Protein AF-A0A0F9PTF3-F1 (afdb_monomer_lite)

Secondary structure (DSSP, 8-state):
-----------EEEEEEES-GGGHHHHHHTT-EE-TTS-EEEEE-SS---HHHHHHHHTSTTEEEEEEE-----

Foldseek 3Di:
DPPDPPPPPQKKKKKKDFPQVVCVVLLVVAQWDADPVSIIIDIRPVPDTPVVSVVVQCPDPGIDIDIDRPPPPD

Organism: NCBI:txid412755

Radius of gyration: 14.08 Å; chains: 1; bounding box: 32×28×44 Å

Structure (mmCIF, N/CA/C/O backbone):
data_AF-A0A0F9PTF3-F1
#
_entry.id   AF-A0A0F9PTF3-F1
#
loop_
_atom_site.group_PDB
_atom_site.id
_atom_site.type_symbol
_atom_site.label_atom_id
_atom_site.label_alt_id
_atom_site.label_comp_id
_atom_site.label_asym_id
_atom_site.label_entity_id
_atom_site.label_seq_id
_atom_site.pdbx_PDB_ins_code
_atom_site.Cartn_x
_atom_site.Cartn_y
_atom_site.Cartn_z
_atom_site.occupancy
_atom_site.B_iso_or_equiv
_atom_site.auth_seq_id
_atom_site.auth_comp_id
_atom_site.auth_asym_id
_atom_site.auth_atom_id
_atom_site.pdbx_PDB_model_num
ATOM 1 N N . MET A 1 1 ? 20.276 -9.625 -34.764 1.00 41.12 1 MET A N 1
ATOM 2 C CA . MET A 1 1 ? 20.636 -9.274 -33.381 1.00 41.12 1 MET A CA 1
ATOM 3 C C . MET A 1 1 ? 19.499 -8.416 -32.886 1.00 41.12 1 MET A C 1
ATOM 5 O O . MET A 1 1 ? 19.440 -7.245 -33.227 1.00 41.12 1 MET A O 1
ATOM 9 N N . ASP A 1 2 ? 18.533 -9.040 -32.218 1.00 48.12 2 ASP A N 1
ATOM 10 C CA . ASP A 1 2 ? 17.462 -8.341 -31.510 1.00 48.12 2 ASP A CA 1
ATOM 11 C C . ASP A 1 2 ? 18.047 -7.829 -30.191 1.00 48.12 2 ASP A C 1
ATOM 13 O O . ASP A 1 2 ? 17.855 -8.407 -29.124 1.00 48.12 2 ASP A O 1
ATOM 17 N N . GLU A 1 3 ? 18.888 -6.802 -30.293 1.00 46.25 3 GLU A N 1
ATOM 18 C CA . GLU A 1 3 ? 19.420 -6.102 -29.133 1.00 46.25 3 GLU A CA 1
ATOM 19 C C . GLU A 1 3 ? 18.373 -5.109 -28.632 1.00 46.25 3 GLU A C 1
ATOM 21 O O . GLU A 1 3 ? 18.064 -4.111 -29.280 1.00 46.25 3 GLU A O 1
ATOM 26 N N . GLY A 1 4 ? 17.859 -5.387 -27.436 1.00 46.88 4 GLY A N 1
ATOM 27 C CA . GLY A 1 4 ? 17.655 -4.318 -26.470 1.00 46.88 4 GLY A CA 1
ATOM 28 C C . GLY A 1 4 ? 16.340 -3.558 -26.549 1.00 46.88 4 GLY A C 1
ATOM 29 O O . GLY A 1 4 ? 16.331 -2.360 -26.287 1.00 46.88 4 GLY A O 1
ATOM 30 N N . LEU A 1 5 ? 15.207 -4.239 -26.749 1.00 47.31 5 LEU A N 1
ATOM 31 C CA . LEU A 1 5 ? 13.981 -3.788 -26.077 1.00 47.31 5 LEU A CA 1
ATOM 32 C C . LEU A 1 5 ? 14.089 -4.152 -24.582 1.00 47.31 5 LEU A C 1
ATOM 34 O O . LEU A 1 5 ? 13.291 -4.916 -24.040 1.00 47.31 5 LEU A O 1
ATOM 38 N N . GLU A 1 6 ? 15.099 -3.606 -23.895 1.00 54.09 6 GLU A N 1
ATOM 39 C CA . GLU A 1 6 ? 14.935 -3.287 -22.482 1.00 54.09 6 GLU A CA 1
ATOM 40 C C . GLU A 1 6 ? 13.793 -2.280 -22.478 1.00 54.09 6 GLU A C 1
ATOM 42 O O . GLU A 1 6 ? 13.969 -1.094 -22.752 1.00 54.09 6 GLU A O 1
ATOM 47 N N . LEU A 1 7 ? 12.576 -2.808 -22.327 1.00 53.03 7 LEU A N 1
ATOM 48 C CA . LEU A 1 7 ? 11.398 -2.034 -22.006 1.00 53.03 7 LEU A CA 1
ATOM 49 C C . LEU A 1 7 ? 11.841 -1.116 -20.878 1.00 53.03 7 LEU A C 1
ATOM 51 O O . LEU A 1 7 ? 12.025 -1.581 -19.754 1.00 53.03 7 LEU A O 1
ATOM 55 N N . LEU A 1 8 ? 12.043 0.160 -21.206 1.00 54.19 8 LEU A N 1
ATOM 56 C CA . LEU A 1 8 ? 12.062 1.274 -20.277 1.00 54.19 8 LEU A CA 1
ATOM 57 C C . LEU A 1 8 ? 10.706 1.232 -19.573 1.00 54.19 8 LEU A C 1
ATOM 59 O O . LEU A 1 8 ? 9.789 1.979 -19.908 1.00 54.19 8 LEU A O 1
ATOM 63 N N . ARG A 1 9 ? 10.520 0.272 -18.663 1.00 60.66 9 ARG A N 1
ATOM 64 C CA . ARG A 1 9 ? 9.418 0.272 -17.728 1.00 60.66 9 ARG A CA 1
ATOM 65 C C . ARG A 1 9 ? 9.725 1.484 -16.889 1.00 60.66 9 ARG A C 1
ATOM 67 O O . ARG A 1 9 ? 10.638 1.455 -16.068 1.00 60.66 9 ARG A O 1
ATOM 74 N N . THR A 1 10 ? 9.041 2.582 -17.197 1.00 62.75 10 THR A N 1
ATOM 75 C CA . THR A 1 10 ? 9.003 3.729 -16.306 1.00 62.75 10 THR A CA 1
ATOM 76 C C . THR A 1 10 ? 8.744 3.152 -14.922 1.00 62.75 10 THR A C 1
ATOM 78 O O . THR A 1 10 ? 7.788 2.379 -14.800 1.00 62.75 10 THR A O 1
ATOM 81 N N . PRO A 1 11 ? 9.611 3.412 -13.931 1.00 67.44 11 PRO A N 1
ATOM 82 C CA . PRO A 1 11 ? 9.373 2.907 -12.593 1.00 67.44 11 PRO A CA 1
ATOM 83 C C . PRO A 1 11 ? 7.947 3.296 -12.200 1.00 67.44 11 PRO A C 1
ATOM 85 O O . PRO A 1 11 ? 7.499 4.413 -12.463 1.00 67.44 11 PRO A O 1
ATOM 88 N N . VAL A 1 12 ? 7.180 2.330 -11.704 1.00 76.56 12 VAL A N 1
ATOM 89 C CA . VAL A 1 12 ? 5.788 2.537 -11.299 1.00 76.56 12 VAL A CA 1
ATOM 90 C C . VAL A 1 12 ? 5.752 2.458 -9.789 1.00 76.56 12 VAL A C 1
ATOM 92 O O . VAL A 1 12 ? 6.237 1.499 -9.191 1.00 76.56 12 VAL A O 1
ATOM 95 N N . ARG A 1 13 ? 5.147 3.454 -9.158 1.00 84.88 13 ARG A N 1
ATOM 96 C CA . ARG A 1 13 ? 4.882 3.454 -7.729 1.00 84.88 13 ARG A CA 1
ATOM 97 C C . ARG A 1 13 ? 3.432 3.062 -7.499 1.00 84.88 13 ARG A C 1
ATOM 99 O O . ARG A 1 13 ? 2.516 3.686 -8.024 1.00 84.88 13 ARG A O 1
ATOM 106 N N . HIS A 1 14 ? 3.203 2.044 -6.683 1.00 86.69 14 HIS A N 1
ATOM 107 C CA . HIS A 1 14 ? 1.859 1.719 -6.221 1.00 86.69 14 HIS A CA 1
ATOM 108 C C . HIS A 1 14 ? 1.610 2.417 -4.892 1.00 86.69 14 HIS A C 1
ATOM 110 O O . HIS A 1 14 ? 2.357 2.201 -3.944 1.00 86.69 14 HIS A O 1
ATOM 116 N N . VAL A 1 15 ? 0.561 3.231 -4.804 1.00 87.81 15 VAL A N 1
ATOM 117 C CA . VAL A 1 15 ? 0.188 3.977 -3.598 1.00 87.81 15 VAL A CA 1
ATOM 118 C C . VAL A 1 15 ? -1.126 3.440 -3.049 1.00 87.81 15 VAL A C 1
ATOM 120 O O . VAL A 1 15 ? -2.128 3.358 -3.759 1.00 87.81 15 VAL A O 1
ATOM 123 N N . ALA A 1 16 ? -1.138 3.079 -1.768 1.00 88.38 16 ALA A N 1
ATOM 124 C CA . ALA A 1 16 ? -2.345 2.710 -1.048 1.00 88.38 16 ALA A CA 1
ATOM 125 C C . ALA A 1 16 ? -2.954 3.940 -0.373 1.00 88.38 16 ALA A C 1
ATOM 127 O O . ALA A 1 16 ? -2.291 4.693 0.341 1.00 88.38 16 ALA A O 1
ATOM 128 N N . THR A 1 17 ? -4.253 4.110 -0.583 1.00 86.31 17 THR A N 1
ATOM 129 C CA . THR A 1 17 ? -5.070 5.219 -0.088 1.00 86.31 17 THR A CA 1
ATOM 130 C C . THR A 1 17 ? -6.312 4.685 0.631 1.00 86.31 17 THR A C 1
ATOM 132 O O . THR A 1 17 ? -6.675 3.515 0.485 1.00 86.31 17 THR A O 1
ATOM 135 N N . GLY A 1 18 ? -6.978 5.536 1.418 1.00 85.31 18 GLY A N 1
ATOM 136 C CA . GLY A 1 18 ? -8.180 5.172 2.177 1.00 85.31 18 GLY A CA 1
ATOM 137 C C . GLY A 1 18 ? -7.885 4.797 3.632 1.00 85.31 18 GLY A C 1
ATOM 138 O O . GLY A 1 18 ? -7.150 5.503 4.320 1.00 85.31 18 GLY A O 1
ATOM 139 N N . ASN A 1 19 ? -8.489 3.712 4.123 1.00 85.00 19 ASN A N 1
ATOM 140 C CA . ASN A 1 19 ? -8.380 3.269 5.516 1.00 85.00 19 ASN A CA 1
ATOM 141 C C . ASN A 1 19 ? -7.122 2.422 5.755 1.00 85.00 19 ASN A C 1
ATOM 143 O O . ASN A 1 19 ? -7.188 1.250 6.107 1.00 85.00 19 ASN A O 1
ATOM 147 N N . THR A 1 20 ? -5.959 3.009 5.519 1.00 84.69 20 THR A N 1
ATOM 148 C CA . THR A 1 20 ? -4.672 2.311 5.529 1.00 84.69 20 THR A CA 1
ATOM 149 C C . THR A 1 20 ? -4.129 2.095 6.954 1.00 84.69 20 THR A C 1
ATOM 151 O O . THR A 1 20 ? -3.445 1.110 7.217 1.00 84.69 20 THR A O 1
ATOM 154 N N . TYR A 1 21 ? -4.451 2.991 7.898 1.00 84.94 21 TYR A N 1
ATOM 155 C CA . TYR A 1 21 ? -3.870 3.028 9.253 1.00 84.94 21 TYR A CA 1
ATOM 156 C C . TYR A 1 21 ? -4.044 1.740 10.083 1.00 84.94 21 TYR A C 1
ATOM 158 O O . TYR A 1 21 ? -3.069 1.307 10.703 1.00 84.94 21 TYR A O 1
ATOM 166 N N . PRO A 1 22 ? -5.221 1.082 10.094 1.00 88.75 22 PRO A N 1
ATOM 167 C CA . PRO A 1 22 ? -5.408 -0.170 10.831 1.00 88.75 22 PRO A CA 1
ATOM 168 C C . PRO A 1 22 ? -4.546 -1.322 10.309 1.00 88.75 22 PRO A C 1
ATOM 170 O O . PRO A 1 22 ? -4.319 -2.288 11.027 1.00 88.75 22 PRO A O 1
ATOM 173 N N . TYR A 1 23 ? -4.062 -1.220 9.070 1.00 87.75 23 TYR A N 1
ATOM 174 C CA . TYR A 1 23 ? -3.308 -2.269 8.395 1.00 87.75 23 TYR A CA 1
ATOM 175 C C . TYR A 1 23 ? -1.814 -1.956 8.299 1.00 87.75 23 TYR A C 1
ATOM 177 O O . TYR A 1 23 ? -1.110 -2.625 7.547 1.00 87.75 23 TYR A O 1
ATOM 185 N N . ARG A 1 24 ? -1.311 -0.967 9.058 1.00 84.94 24 ARG A N 1
ATOM 186 C CA . ARG A 1 24 ? 0.106 -0.554 9.044 1.00 84.94 24 ARG A CA 1
ATOM 187 C C . ARG A 1 24 ? 1.071 -1.741 9.136 1.00 84.94 24 ARG A C 1
ATOM 189 O O . ARG A 1 24 ? 2.069 -1.763 8.434 1.00 84.94 24 ARG A O 1
ATOM 196 N N . GLU A 1 25 ? 0.739 -2.738 9.959 1.00 86.19 25 GLU A N 1
ATOM 197 C CA . GLU A 1 25 ? 1.579 -3.919 10.184 1.00 86.19 25 GLU A CA 1
ATOM 198 C C . GLU A 1 25 ? 1.627 -4.826 8.954 1.00 86.19 25 GLU A C 1
ATOM 200 O O . GLU A 1 25 ? 2.670 -5.405 8.658 1.00 86.19 25 GLU A O 1
ATOM 205 N N . ALA A 1 26 ? 0.525 -4.909 8.201 1.00 84.75 26 ALA A N 1
ATOM 206 C CA . ALA A 1 26 ? 0.499 -5.614 6.928 1.00 84.75 26 ALA A CA 1
ATOM 207 C C . ALA A 1 26 ? 1.397 -4.897 5.916 1.00 84.75 26 ALA A C 1
ATOM 209 O O . ALA A 1 26 ? 2.239 -5.546 5.311 1.00 84.75 26 ALA A O 1
ATOM 210 N N . PHE A 1 27 ? 1.293 -3.569 5.795 1.00 84.75 27 PHE A N 1
ATOM 211 C CA . PHE A 1 27 ? 2.173 -2.788 4.919 1.00 84.75 27 PHE A CA 1
ATOM 212 C C . PHE A 1 27 ? 3.651 -2.993 5.267 1.00 84.75 27 PHE A C 1
ATOM 214 O O . PHE A 1 27 ? 4.422 -3.362 4.394 1.00 84.75 27 PHE A O 1
ATOM 221 N N . THR A 1 28 ? 4.035 -2.868 6.540 1.00 79.81 28 THR A N 1
ATOM 222 C CA . THR A 1 28 ? 5.431 -3.072 6.966 1.00 79.81 28 THR A CA 1
ATOM 223 C C . THR A 1 28 ? 5.921 -4.518 6.855 1.00 79.81 28 THR A C 1
ATOM 225 O O . THR A 1 28 ? 7.126 -4.743 6.883 1.00 79.81 28 THR A O 1
ATOM 228 N N . SER A 1 29 ? 5.014 -5.502 6.793 1.00 80.81 29 SER A N 1
ATOM 229 C CA . SER A 1 29 ? 5.379 -6.915 6.592 1.00 80.81 29 SER A CA 1
ATOM 230 C C . SER A 1 29 ? 5.762 -7.213 5.143 1.00 80.81 29 SER A C 1
ATOM 232 O O . SER A 1 29 ? 6.492 -8.165 4.880 1.00 80.81 29 SER A O 1
ATOM 234 N N . TRP A 1 30 ? 5.266 -6.403 4.210 1.00 79.06 30 TRP A N 1
ATOM 235 C CA . TRP A 1 30 ? 5.657 -6.430 2.808 1.00 79.06 30 TRP A CA 1
ATOM 236 C C . TRP A 1 30 ? 6.720 -5.358 2.549 1.00 79.06 30 TRP A C 1
ATOM 238 O O . TRP A 1 30 ? 6.999 -4.518 3.402 1.00 79.06 30 TRP A O 1
ATOM 248 N N . ALA A 1 31 ? 7.289 -5.325 1.346 1.00 78.75 31 ALA A N 1
ATOM 249 C CA . ALA A 1 31 ? 8.230 -4.278 0.932 1.00 78.75 31 ALA A CA 1
ATOM 250 C C . ALA A 1 31 ? 7.569 -2.890 0.729 1.00 78.75 31 ALA A C 1
ATOM 252 O O . ALA A 1 31 ? 8.042 -2.085 -0.069 1.00 78.75 31 ALA A O 1
ATOM 253 N N . TRP A 1 32 ? 6.452 -2.609 1.411 1.00 85.00 32 TRP A N 1
ATOM 254 C CA . TRP A 1 32 ? 5.779 -1.320 1.342 1.00 85.00 32 TRP A CA 1
ATOM 255 C C . TRP A 1 32 ? 6.391 -0.345 2.343 1.00 85.00 32 TRP A C 1
ATOM 257 O O . TRP A 1 32 ? 6.560 -0.629 3.528 1.00 85.00 32 TRP A O 1
ATOM 267 N N . HIS A 1 33 ? 6.642 0.862 1.867 1.00 85.31 33 HIS A N 1
ATOM 268 C CA . HIS A 1 33 ? 6.910 2.020 2.694 1.00 85.31 33 HIS A CA 1
ATOM 269 C C . HIS A 1 33 ? 5.618 2.505 3.345 1.00 85.31 33 HIS A C 1
ATOM 271 O O . HIS A 1 33 ? 4.537 2.431 2.756 1.00 85.31 33 HIS A O 1
ATOM 277 N N . TRP A 1 34 ? 5.740 3.030 4.560 1.00 84.19 34 TRP A N 1
ATOM 278 C CA . TRP A 1 34 ? 4.642 3.596 5.330 1.00 84.19 34 TRP A CA 1
ATOM 279 C C . TRP A 1 34 ? 5.085 4.913 5.963 1.00 84.19 34 TRP A C 1
ATOM 281 O O . TRP A 1 34 ? 6.114 4.950 6.636 1.00 84.19 34 TRP A O 1
ATOM 291 N N . ASP A 1 35 ? 4.290 5.968 5.801 1.00 81.50 35 ASP A N 1
ATOM 292 C CA . ASP A 1 35 ? 4.528 7.266 6.430 1.00 81.50 35 ASP A CA 1
ATOM 293 C C . ASP A 1 35 ? 3.450 7.640 7.467 1.00 81.50 35 ASP A C 1
ATOM 295 O O . ASP A 1 35 ? 2.289 7.217 7.419 1.00 81.50 35 ASP A O 1
ATOM 299 N N . THR A 1 36 ? 3.845 8.483 8.423 1.00 74.38 36 THR A N 1
ATOM 300 C CA . THR A 1 36 ? 2.990 9.026 9.489 1.00 74.38 36 THR A CA 1
ATOM 301 C C . THR A 1 36 ? 1.795 9.840 8.976 1.00 74.38 36 THR A C 1
ATOM 303 O O . THR A 1 36 ? 0.764 9.888 9.652 1.00 74.38 36 THR A O 1
ATOM 306 N N . ALA A 1 37 ? 1.861 10.3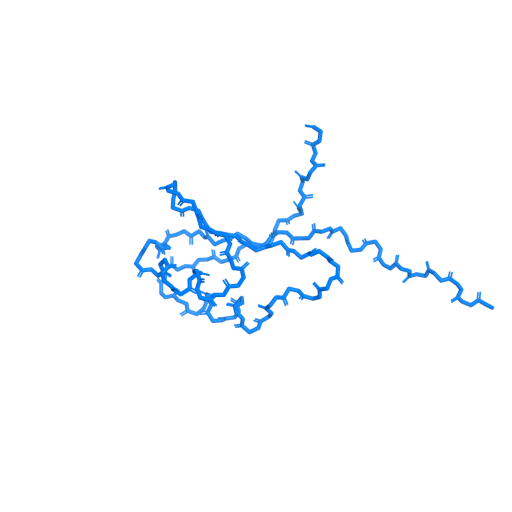73 7.751 1.00 74.88 37 ALA A N 1
ATOM 307 C CA . ALA A 1 37 ? 0.746 10.989 7.033 1.00 74.88 37 ALA A CA 1
ATOM 308 C C . ALA A 1 37 ? -0.291 9.978 6.497 1.00 74.88 37 ALA A C 1
ATOM 310 O O . ALA A 1 37 ? -1.192 10.355 5.749 1.00 74.88 37 ALA A O 1
ATOM 311 N N . ARG A 1 38 ? -0.218 8.702 6.916 1.00 71.31 38 ARG A N 1
ATOM 312 C CA . ARG A 1 38 ? -1.136 7.603 6.544 1.00 71.31 38 ARG A CA 1
ATOM 313 C C . ARG A 1 38 ? -1.034 7.192 5.075 1.00 71.31 38 ARG A C 1
ATOM 315 O O . ARG A 1 38 ? -1.988 6.658 4.507 1.00 71.31 38 ARG A O 1
ATOM 322 N N . GLN A 1 39 ? 0.120 7.434 4.468 1.00 79.38 39 GLN A N 1
ATOM 323 C CA . GLN A 1 39 ? 0.409 7.037 3.097 1.00 79.38 39 GLN A CA 1
ATOM 324 C C . GLN A 1 39 ? 1.260 5.773 3.107 1.00 79.38 39 GLN A C 1
ATOM 326 O 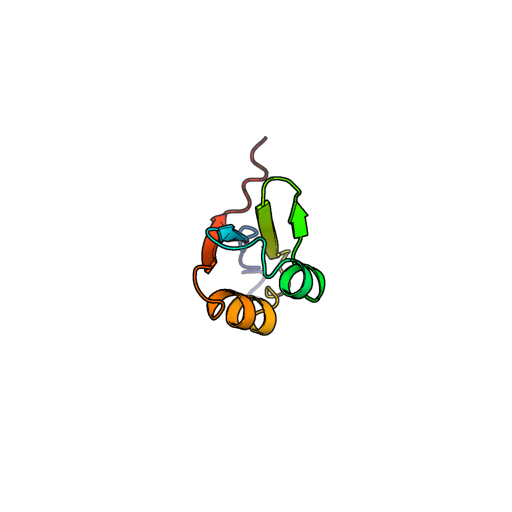O . GLN A 1 39 ? 2.215 5.681 3.876 1.00 79.38 39 GLN A O 1
ATOM 331 N N . ALA A 1 40 ? 0.923 4.814 2.246 1.00 86.62 40 ALA A N 1
ATOM 332 C CA . ALA A 1 40 ? 1.743 3.629 2.029 1.00 86.62 40 ALA A CA 1
ATOM 333 C C . ALA A 1 40 ? 2.027 3.456 0.544 1.00 86.62 40 ALA A C 1
ATOM 335 O O . ALA A 1 40 ? 1.144 3.716 -0.276 1.00 86.62 40 ALA A O 1
ATOM 336 N N . TRP A 1 41 ? 3.231 3.023 0.186 1.00 87.44 41 TRP A N 1
ATOM 337 C CA . TRP A 1 41 ? 3.580 2.800 -1.213 1.00 87.44 41 TRP A CA 1
ATOM 338 C C . TRP A 1 41 ? 4.667 1.751 -1.414 1.00 87.44 41 TRP A C 1
ATOM 340 O O . TRP A 1 41 ? 5.441 1.482 -0.507 1.00 87.44 41 TRP A O 1
ATOM 350 N N . ILE A 1 42 ? 4.757 1.203 -2.622 1.00 85.88 42 ILE A N 1
ATOM 351 C CA . ILE A 1 42 ? 5.846 0.325 -3.063 1.00 85.88 42 ILE A CA 1
ATOM 352 C C . ILE A 1 42 ? 6.361 0.794 -4.430 1.00 85.88 42 ILE A C 1
ATOM 354 O O . ILE A 1 42 ? 5.569 1.210 -5.279 1.00 85.88 42 ILE A O 1
ATOM 358 N N . GLU A 1 43 ? 7.679 0.769 -4.621 1.00 80.31 43 GLU A N 1
ATOM 359 C CA . GLU A 1 43 ? 8.368 1.203 -5.845 1.00 80.31 43 GLU A CA 1
ATOM 360 C C . GLU A 1 43 ? 8.729 -0.018 -6.711 1.00 80.31 43 GLU A C 1
ATOM 362 O O . GLU A 1 43 ? 9.360 -0.961 -6.232 1.00 80.31 43 GLU A O 1
ATOM 367 N N . GLU A 1 44 ? 8.340 -0.022 -7.990 1.00 75.06 44 GLU A N 1
ATOM 368 C CA . GLU A 1 44 ? 8.755 -1.041 -8.963 1.00 75.06 44 GLU A CA 1
ATOM 369 C C . GLU A 1 44 ? 10.084 -0.625 -9.615 1.00 75.06 44 GLU A C 1
ATOM 371 O O . GLU A 1 44 ? 10.110 0.072 -10.628 1.00 75.06 44 GLU A O 1
ATOM 376 N N . ASN A 1 45 ? 11.205 -1.059 -9.033 1.00 62.34 45 ASN A N 1
ATOM 377 C CA . ASN A 1 45 ? 12.561 -0.754 -9.515 1.00 62.34 45 ASN A CA 1
ATOM 378 C C . ASN A 1 45 ? 13.045 -1.729 -10.612 1.00 62.34 45 ASN A C 1
ATOM 380 O O . ASN A 1 45 ? 14.164 -2.235 -10.561 1.00 62.34 45 ASN A O 1
ATOM 384 N N . GLY A 1 46 ? 12.196 -2.050 -11.593 1.00 54.22 46 GLY A N 1
ATOM 385 C CA . GLY A 1 46 ? 12.544 -2.920 -12.732 1.00 54.22 46 GLY A CA 1
ATOM 386 C C . GLY A 1 46 ? 12.575 -4.430 -12.439 1.00 54.22 46 GLY A C 1
ATOM 387 O O . GLY A 1 46 ? 12.439 -5.236 -13.356 1.00 54.22 46 GLY A O 1
ATOM 388 N N . THR A 1 47 ? 12.660 -4.840 -11.174 1.00 53.22 47 THR A N 1
ATOM 389 C CA . THR A 1 47 ? 12.187 -6.155 -10.717 1.00 53.22 47 THR A CA 1
ATOM 390 C C . THR A 1 47 ? 10.692 -6.053 -10.449 1.00 53.22 47 THR A C 1
ATOM 392 O O . THR A 1 47 ? 10.281 -5.090 -9.802 1.00 53.22 47 THR A O 1
ATOM 395 N N . ALA A 1 48 ? 9.896 -7.004 -10.958 1.00 57.94 48 ALA A N 1
ATOM 396 C CA . ALA A 1 48 ? 8.442 -7.030 -10.778 1.00 57.94 48 ALA A CA 1
ATOM 397 C C . ALA A 1 48 ? 8.072 -6.638 -9.342 1.00 57.94 48 ALA A C 1
ATOM 399 O O . ALA A 1 48 ? 8.671 -7.157 -8.394 1.00 57.94 48 ALA A O 1
ATOM 400 N N . ALA A 1 49 ? 7.134 -5.700 -9.188 1.00 62.88 49 ALA A N 1
ATOM 401 C CA . ALA A 1 49 ? 6.639 -5.343 -7.869 1.00 62.88 49 ALA A CA 1
ATOM 402 C C . ALA A 1 49 ? 6.155 -6.611 -7.150 1.00 62.88 49 ALA A C 1
ATOM 404 O O . ALA A 1 49 ? 5.792 -7.586 -7.808 1.00 62.88 49 ALA A O 1
ATOM 405 N N . ASP A 1 50 ? 6.158 -6.616 -5.816 1.00 72.62 50 ASP A N 1
ATOM 406 C CA . ASP A 1 50 ? 5.661 -7.738 -5.011 1.00 72.62 50 ASP A CA 1
ATOM 407 C C . ASP A 1 50 ? 4.153 -7.938 -5.278 1.00 72.62 50 ASP A C 1
ATOM 409 O O . ASP A 1 50 ? 3.298 -7.429 -4.554 1.00 72.62 50 ASP A O 1
ATOM 413 N N . GLU A 1 51 ? 3.815 -8.604 -6.390 1.00 76.25 51 GLU A N 1
ATOM 414 C CA . GLU A 1 51 ? 2.448 -8.830 -6.858 1.00 76.25 51 GLU A CA 1
ATOM 415 C C . GLU A 1 51 ? 1.594 -9.520 -5.783 1.00 76.25 51 GLU A C 1
ATOM 417 O O . GLU A 1 51 ? 0.459 -9.074 -5.572 1.00 76.25 51 GLU A O 1
ATOM 422 N N . PRO A 1 52 ? 2.101 -10.538 -5.047 1.00 82.88 52 PRO A N 1
ATOM 423 C CA . PRO A 1 52 ? 1.390 -11.112 -3.908 1.00 82.88 52 PRO A CA 1
ATOM 424 C C . PRO A 1 52 ? 1.067 -10.077 -2.826 1.00 82.88 52 PRO A C 1
ATOM 426 O O . PRO A 1 52 ? -0.079 -10.007 -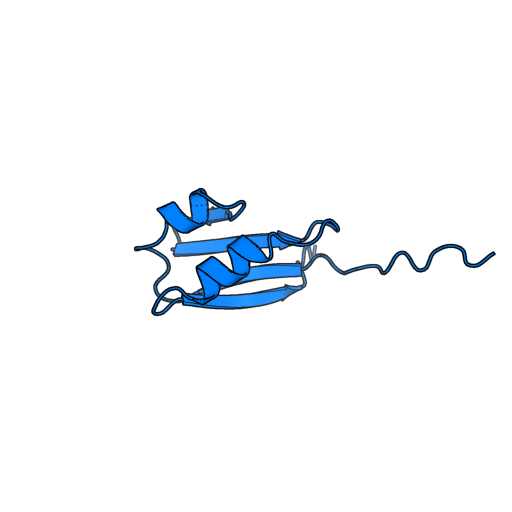2.374 1.00 82.88 52 PRO A O 1
ATOM 429 N N . 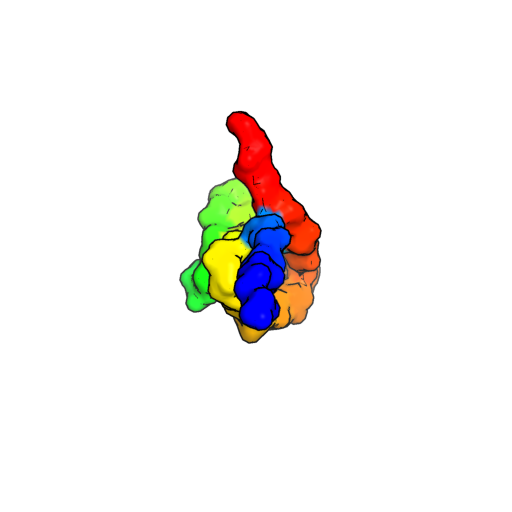GLY A 1 53 ? 2.034 -9.241 -2.443 1.00 82.12 53 GLY A N 1
ATOM 430 C CA . GLY A 1 53 ? 1.850 -8.173 -1.466 1.00 82.12 53 GLY A CA 1
ATOM 431 C C . GLY A 1 53 ? 0.852 -7.121 -1.944 1.00 82.12 53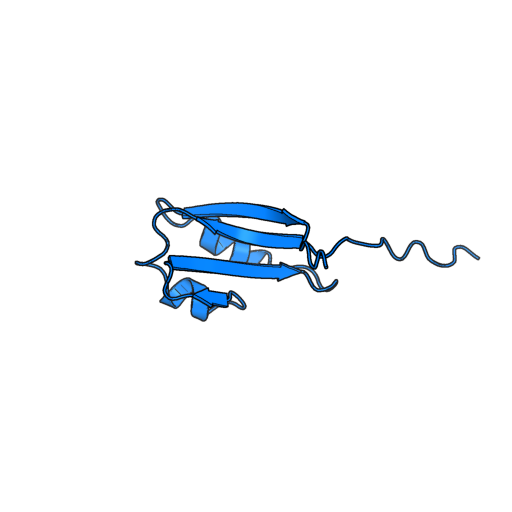 GLY A C 1
ATOM 432 O O . GLY A 1 53 ? -0.056 -6.744 -1.204 1.00 82.12 53 GLY A O 1
ATOM 433 N N . ILE A 1 54 ? 0.936 -6.691 -3.206 1.00 83.75 54 ILE A N 1
ATOM 434 C CA . ILE A 1 54 ? -0.019 -5.744 -3.800 1.00 83.75 54 ILE A CA 1
ATOM 435 C C . ILE A 1 54 ? -1.437 -6.315 -3.780 1.00 83.75 54 ILE A C 1
ATOM 437 O O . ILE A 1 54 ? -2.379 -5.602 -3.423 1.00 83.75 54 ILE A O 1
ATOM 441 N N . LEU A 1 55 ? -1.611 -7.585 -4.149 1.00 85.44 55 LEU A N 1
ATOM 442 C CA . LEU A 1 55 ? -2.918 -8.233 -4.151 1.00 85.44 55 LEU A CA 1
ATOM 443 C C . LEU A 1 55 ? -3.475 -8.381 -2.729 1.00 85.44 55 LEU A C 1
ATOM 445 O O . LEU A 1 55 ? -4.652 -8.100 -2.501 1.00 85.44 55 LEU A O 1
ATOM 449 N N . ALA A 1 56 ? -2.632 -8.764 -1.768 1.00 86.69 56 ALA A N 1
ATOM 450 C CA . ALA A 1 56 ? -3.011 -8.853 -0.362 1.00 86.69 56 ALA A CA 1
ATOM 451 C C . ALA A 1 56 ? -3.509 -7.500 0.169 1.00 86.69 56 ALA A C 1
ATOM 453 O O . ALA A 1 56 ? -4.578 -7.434 0.776 1.00 86.69 56 ALA A O 1
ATOM 454 N N . ILE A 1 57 ? -2.789 -6.415 -0.132 1.00 88.06 57 ILE A N 1
ATOM 455 C CA . ILE A 1 57 ? -3.168 -5.055 0.260 1.00 88.06 57 ILE A CA 1
ATOM 456 C C . ILE A 1 57 ? -4.451 -4.585 -0.445 1.00 88.06 57 ILE A C 1
ATOM 458 O O . ILE A 1 57 ? -5.311 -3.984 0.197 1.00 88.06 57 ILE A O 1
ATOM 462 N N . LYS A 1 58 ? -4.627 -4.872 -1.744 1.00 87.19 58 LYS A N 1
ATOM 463 C CA . LYS A 1 58 ? -5.847 -4.517 -2.503 1.00 87.19 58 LYS A CA 1
ATOM 464 C C . LYS A 1 58 ? -7.115 -5.164 -1.945 1.00 87.19 58 LYS A C 1
ATOM 466 O O . LYS A 1 58 ? -8.195 -4.604 -2.108 1.00 87.19 58 LYS A O 1
ATOM 471 N N . ASN A 1 59 ? -6.987 -6.317 -1.293 1.00 90.00 59 ASN A N 1
ATOM 472 C CA . ASN A 1 59 ? -8.110 -7.026 -0.683 1.00 90.00 59 ASN A CA 1
ATOM 473 C C . ASN A 1 59 ? -8.481 -6.499 0.715 1.00 90.00 59 ASN A C 1
ATOM 475 O O . ASN A 1 59 ? -9.464 -6.959 1.297 1.00 90.00 59 ASN A O 1
ATOM 479 N N . LEU A 1 60 ? -7.728 -5.542 1.269 1.00 89.06 60 LEU A N 1
ATOM 480 C CA . LEU A 1 60 ? -8.032 -4.972 2.578 1.00 89.06 60 LEU A CA 1
ATOM 481 C C . LEU A 1 60 ? -9.268 -4.052 2.516 1.00 89.06 60 LEU A C 1
ATOM 483 O O . LEU A 1 60 ? -9.344 -3.163 1.660 1.00 89.06 60 LEU A O 1
ATOM 487 N N . PRO A 1 61 ? -10.232 -4.201 3.445 1.00 90.75 61 PRO A N 1
ATOM 488 C CA . PRO A 1 61 ? -11.431 -3.372 3.475 1.00 90.75 61 PRO A CA 1
ATOM 489 C C . PRO A 1 61 ? -11.124 -1.872 3.563 1.00 90.75 61 PRO A C 1
ATOM 491 O O . PRO A 1 61 ? -10.499 -1.389 4.506 1.00 90.75 61 PRO A O 1
ATOM 494 N N . GLY A 1 62 ? -11.620 -1.110 2.588 1.00 86.50 62 GLY A N 1
ATOM 495 C CA . GLY A 1 62 ? -11.464 0.346 2.564 1.00 86.50 62 GLY A CA 1
ATOM 496 C C . GLY A 1 62 ? -10.083 0.838 2.120 1.00 86.50 62 GLY A C 1
ATOM 497 O O . GLY A 1 62 ? -9.842 2.044 2.186 1.00 86.50 62 GLY A O 1
ATOM 498 N N . VAL A 1 63 ? -9.204 -0.052 1.650 1.00 88.50 63 VAL A N 1
ATOM 499 C CA . VAL A 1 63 ? -7.934 0.302 1.006 1.00 88.50 63 VAL A CA 1
ATOM 500 C C . VAL A 1 63 ? -8.116 0.320 -0.511 1.00 88.50 63 VAL A C 1
ATOM 502 O O . VAL A 1 63 ? -8.786 -0.533 -1.089 1.00 88.50 63 VAL A O 1
ATOM 505 N N . LYS A 1 64 ? -7.515 1.307 -1.175 1.00 88.94 64 LYS A N 1
ATOM 506 C CA . LYS A 1 64 ? -7.437 1.394 -2.638 1.00 88.94 64 LYS A CA 1
ATOM 507 C C . LYS A 1 64 ? -5.986 1.548 -3.048 1.00 88.94 64 LYS A C 1
ATOM 509 O O . LYS A 1 64 ? -5.317 2.442 -2.542 1.00 88.94 64 LYS A O 1
ATOM 514 N N . VAL A 1 65 ? -5.521 0.723 -3.979 1.00 87.56 65 VAL A N 1
ATOM 515 C CA . VAL A 1 65 ? -4.167 0.834 -4.535 1.00 87.56 65 VAL A CA 1
ATOM 516 C C . VAL A 1 65 ? -4.243 1.430 -5.931 1.00 87.56 65 VAL A C 1
ATOM 518 O O . VAL A 1 65 ? -4.896 0.858 -6.806 1.00 87.56 65 VAL A O 1
ATOM 521 N N . ILE A 1 66 ? -3.567 2.555 -6.127 1.00 86.94 66 ILE A N 1
ATOM 522 C CA . ILE A 1 66 ? -3.395 3.214 -7.422 1.00 86.94 66 ILE A CA 1
ATOM 523 C C . ILE A 1 66 ? -1.956 3.023 -7.896 1.00 86.94 66 ILE A C 1
ATOM 525 O O . ILE A 1 66 ? -1.042 2.995 -7.079 1.00 86.94 66 ILE A O 1
ATOM 529 N N . ALA A 1 67 ? -1.768 2.841 -9.198 1.00 84.25 67 ALA A N 1
ATOM 530 C CA . ALA A 1 67 ? -0.452 2.829 -9.819 1.00 84.25 67 ALA A CA 1
ATOM 531 C C . ALA A 1 67 ? -0.197 4.218 -10.405 1.00 84.25 67 ALA A C 1
ATOM 533 O O . ALA A 1 67 ? -0.996 4.707 -11.205 1.00 84.25 67 ALA A O 1
ATOM 534 N N . GLU A 1 68 ? 0.890 4.847 -9.990 1.00 82.38 68 GLU A N 1
ATOM 535 C CA . GLU A 1 68 ? 1.332 6.152 -10.459 1.00 82.38 68 GLU A CA 1
ATOM 536 C C . GLU A 1 68 ? 2.701 5.972 -11.126 1.00 82.38 68 GLU A C 1
ATOM 538 O O . GLU A 1 68 ? 3.510 5.178 -10.637 1.00 82.38 68 GLU A O 1
ATOM 543 N N . PRO A 1 69 ? 2.991 6.654 -12.248 1.00 75.69 69 PRO A N 1
ATOM 544 C CA . PRO A 1 69 ? 4.362 6.709 -12.735 1.00 75.69 69 PRO A CA 1
ATOM 545 C C . PRO A 1 69 ? 5.215 7.291 -11.610 1.00 75.69 69 PRO A C 1
ATOM 547 O O . PRO A 1 69 ? 4.852 8.327 -11.043 1.00 75.69 69 PRO A O 1
ATOM 550 N N . ASP A 1 70 ? 6.313 6.618 -11.270 1.00 68.00 70 ASP A N 1
ATOM 551 C CA . ASP A 1 70 ? 7.287 7.119 -10.310 1.00 68.00 70 ASP A CA 1
ATOM 552 C C . ASP A 1 70 ? 7.893 8.384 -10.907 1.00 68.00 70 ASP A C 1
ATOM 554 O O . ASP A 1 70 ? 8.843 8.385 -11.689 1.00 68.00 70 ASP A O 1
ATOM 558 N N . SER A 1 71 ? 7.233 9.495 -10.609 1.00 58.25 71 SER A N 1
ATOM 559 C CA . SER A 1 71 ? 7.679 10.818 -10.969 1.00 58.25 71 SER A CA 1
ATOM 560 C C . SER A 1 71 ? 8.793 11.155 -9.994 1.00 58.25 71 SER A C 1
ATOM 562 O O . SER A 1 71 ? 8.623 11.988 -9.108 1.00 58.25 71 SER A O 1
ATOM 564 N N . LYS A 1 72 ? 9.974 10.556 -10.182 1.00 53.91 72 LYS A N 1
ATOM 565 C CA . LYS A 1 72 ? 11.210 11.299 -9.920 1.00 53.91 72 LYS A CA 1
ATOM 566 C C . LYS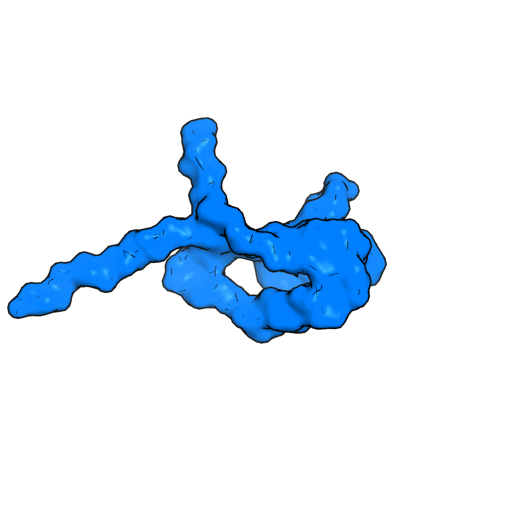 A 1 72 ? 11.332 12.385 -10.987 1.00 53.91 72 LYS A C 1
ATOM 568 O O . LYS A 1 72 ? 12.179 12.327 -11.870 1.00 53.91 72 LYS A O 1
ATOM 573 N N . GLY A 1 73 ? 10.390 13.321 -10.948 1.00 46.16 73 GLY A N 1
ATOM 574 C CA . GLY A 1 73 ? 10.399 14.547 -11.717 1.00 46.16 73 GLY A CA 1
ATOM 575 C C . GLY A 1 73 ? 11.042 15.626 -10.862 1.00 46.16 73 GLY A C 1
ATOM 576 O O . GLY A 1 73 ? 10.373 16.147 -9.978 1.00 46.16 73 GLY A O 1
ATOM 577 N N . GLU A 1 74 ? 12.315 15.878 -11.176 1.00 40.62 74 GLU A N 1
ATOM 578 C CA . GLU A 1 74 ? 13.112 17.105 -10.958 1.00 40.62 74 GLU A CA 1
ATOM 579 C C . GLU A 1 74 ? 13.452 17.561 -9.527 1.00 40.62 74 GLU A C 1
ATOM 581 O O . GLU A 1 74 ? 12.561 17.934 -8.734 1.00 40.62 74 GLU A O 1
#

pLDDT: mean 75.3, std 14.45, range [40.62, 90.75]

Sequence (74 aa):
MDEGLELLRTPVRHVATGNTYPYREAFTSWAWHWDTARQAWIEENGTAADEPGILAIKNLPGVKVIAEPDSKGE